Protein AF-A0A661AZH6-F1 (afdb_monomer_lite)

Secondary structure (DSSP, 8-state):
-HHHHHHHHHHHHHHHHHT------TT--TT-S--SSPPPTTS-HHHHHHHHHHHHHHHHHHTS--TTHHHHHTT-HHHHHHHHHHHHHHHHHHHHHHHHT-PPBPPP-SSEEEEETTEEEEEEEEEEETTEEEEEEEEPPPB-TT-----

pLDDT: mean 74.44, std 14.0, range [35.94, 94.56]

Structure (mmCIF, N/CA/C/O backbone):
data_AF-A0A661AZH6-F1
#
_entry.id   AF-A0A661AZH6-F1
#
loop_
_atom_site.group_PDB
_atom_site.id
_atom_site.type_symbol
_atom_site.label_atom_id
_atom_site.label_alt_id
_atom_site.label_comp_id
_atom_site.label_asym_id
_atom_site.label_entity_id
_atom_site.label_seq_id
_atom_site.pdbx_PDB_ins_code
_atom_site.Cartn_x
_atom_site.Cartn_y
_atom_site.Cartn_z
_atom_site.occupancy
_atom_site.B_iso_or_equiv
_atom_site.auth_seq_id
_atom_site.auth_comp_id
_atom_site.auth_asym_id
_atom_site.auth_atom_id
_atom_site.pdbx_PDB_model_num
ATOM 1 N N . MET A 1 1 ? -6.383 -10.257 16.718 1.00 57.94 1 MET A N 1
ATOM 2 C CA . MET A 1 1 ? -6.549 -9.413 15.509 1.00 57.94 1 MET A CA 1
ATOM 3 C C . MET A 1 1 ? -5.226 -9.019 14.853 1.00 57.94 1 MET A C 1
ATOM 5 O O . MET A 1 1 ? -5.115 -9.216 13.652 1.00 57.94 1 MET A O 1
ATOM 9 N N . ARG A 1 2 ? -4.207 -8.557 15.597 1.00 51.50 2 ARG A N 1
ATOM 10 C CA . ARG A 1 2 ? -2.888 -8.154 15.052 1.00 51.50 2 ARG A CA 1
ATOM 11 C C . ARG A 1 2 ? -2.216 -9.185 14.122 1.00 51.50 2 ARG A C 1
ATOM 13 O O . ARG A 1 2 ? -1.811 -8.839 13.019 1.00 51.50 2 ARG A O 1
ATOM 20 N N . TYR A 1 3 ? -2.187 -10.465 14.502 1.00 63.72 3 TYR A N 1
ATOM 21 C CA . TYR A 1 3 ? -1.591 -11.524 13.666 1.00 63.72 3 TYR A CA 1
ATOM 22 C C . TYR A 1 3 ? -2.365 -11.814 12.371 1.00 63.72 3 TYR A C 1
ATOM 24 O O . TYR A 1 3 ? -1.760 -12.193 11.372 1.00 63.72 3 TYR A O 1
ATOM 32 N N . SER A 1 4 ? -3.684 -11.599 12.355 1.00 70.00 4 SER A N 1
ATOM 33 C CA . SER A 1 4 ? -4.509 -11.809 11.158 1.00 70.00 4 SER A CA 1
ATOM 34 C C . SER A 1 4 ? -4.264 -10.733 10.103 1.00 70.00 4 SER A C 1
ATOM 36 O O . SER A 1 4 ? -4.240 -11.046 8.920 1.00 70.00 4 SER A O 1
ATOM 38 N N . ILE A 1 5 ? -4.022 -9.486 10.518 1.00 73.69 5 ILE A N 1
ATOM 39 C CA . ILE A 1 5 ? -3.720 -8.378 9.600 1.00 73.69 5 ILE A CA 1
ATOM 40 C C . ILE A 1 5 ? -2.334 -8.573 8.975 1.00 73.69 5 ILE A C 1
ATOM 42 O O . ILE A 1 5 ? -2.195 -8.484 7.758 1.00 73.69 5 ILE A O 1
ATOM 46 N N . ILE A 1 6 ? -1.329 -8.939 9.781 1.00 80.75 6 ILE A N 1
ATOM 47 C CA . ILE A 1 6 ? 0.026 -9.245 9.290 1.00 80.75 6 ILE A CA 1
ATOM 48 C C . ILE A 1 6 ? -0.011 -10.410 8.292 1.00 80.75 6 ILE A C 1
ATOM 50 O O . ILE A 1 6 ? 0.612 -10.340 7.236 1.00 80.75 6 ILE A O 1
ATOM 54 N N . PHE A 1 7 ? -0.790 -11.455 8.582 1.00 81.75 7 PHE A N 1
ATOM 55 C CA . PHE A 1 7 ? -0.964 -12.587 7.673 1.00 81.75 7 PHE A CA 1
ATOM 56 C C . PHE A 1 7 ? -1.627 -12.182 6.348 1.00 81.75 7 PHE A C 1
ATOM 58 O O . PHE A 1 7 ? -1.174 -12.613 5.293 1.00 81.75 7 PHE A O 1
ATOM 65 N N . ILE A 1 8 ? -2.648 -11.317 6.380 1.00 81.81 8 ILE A N 1
ATOM 66 C CA . ILE A 1 8 ? -3.312 -10.807 5.170 1.00 81.81 8 ILE A CA 1
ATOM 67 C C . ILE A 1 8 ? -2.356 -9.957 4.329 1.00 81.81 8 ILE A C 1
ATOM 69 O O . ILE A 1 8 ? -2.340 -10.117 3.115 1.00 81.81 8 ILE A O 1
ATOM 73 N N . ILE A 1 9 ? -1.533 -9.108 4.955 1.00 81.56 9 ILE A N 1
ATOM 74 C CA . ILE A 1 9 ? -0.527 -8.286 4.262 1.00 81.56 9 ILE A CA 1
ATOM 75 C C . ILE A 1 9 ? 0.547 -9.170 3.613 1.00 81.56 9 ILE A C 1
ATOM 77 O O . ILE A 1 9 ? 0.923 -8.960 2.463 1.00 81.56 9 ILE A O 1
ATOM 81 N N . ILE A 1 10 ? 1.024 -10.200 4.316 1.00 83.50 10 ILE A N 1
ATOM 82 C CA . ILE A 1 10 ? 1.995 -11.153 3.760 1.00 83.50 10 ILE A CA 1
ATOM 83 C C . ILE A 1 10 ? 1.374 -11.943 2.602 1.00 83.50 10 ILE A C 1
ATOM 85 O O . ILE A 1 10 ? 2.028 -12.151 1.578 1.00 83.50 10 ILE A O 1
ATOM 89 N N . LEU A 1 11 ? 0.109 -12.350 2.731 1.00 82.44 11 LEU A N 1
ATOM 90 C CA . LEU A 1 11 ? -0.624 -13.073 1.696 1.00 82.44 11 LEU A CA 1
ATOM 91 C C . LEU A 1 11 ? -0.850 -12.209 0.444 1.00 82.44 11 LEU A C 1
ATOM 93 O O . LEU A 1 11 ? -0.654 -12.684 -0.670 1.00 82.44 11 LEU A O 1
ATOM 97 N N . THR A 1 12 ? -1.204 -10.931 0.593 1.00 74.62 12 THR A N 1
ATOM 98 C CA . THR A 1 12 ? -1.363 -10.026 -0.556 1.00 74.62 12 THR A CA 1
ATOM 99 C C . THR A 1 12 ? -0.034 -9.707 -1.234 1.00 74.62 12 THR A C 1
ATOM 101 O O . THR A 1 12 ? 0.020 -9.699 -2.462 1.00 74.62 12 THR A O 1
ATOM 104 N N . ILE A 1 13 ? 1.054 -9.525 -0.478 1.00 77.56 13 ILE A N 1
ATOM 105 C CA . ILE A 1 13 ? 2.397 -9.325 -1.047 1.00 77.56 13 ILE A CA 1
ATOM 106 C C . ILE A 1 13 ? 2.863 -10.578 -1.800 1.00 77.56 13 ILE A C 1
ATOM 108 O O . ILE A 1 13 ? 3.360 -10.472 -2.917 1.00 77.56 13 ILE A O 1
ATOM 112 N N . THR A 1 14 ? 2.672 -11.772 -1.233 1.00 72.38 14 THR A N 1
ATOM 113 C CA . THR A 1 14 ? 3.055 -13.032 -1.898 1.00 72.38 14 THR A CA 1
ATOM 114 C C . THR A 1 14 ? 2.254 -13.282 -3.173 1.00 72.38 14 THR A C 1
ATOM 116 O O . THR A 1 14 ? 2.848 -13.676 -4.172 1.00 72.38 14 THR A O 1
ATOM 119 N N . VAL A 1 15 ? 0.952 -12.981 -3.203 1.00 70.31 15 VAL A N 1
ATOM 120 C CA . VAL A 1 15 ? 0.141 -13.062 -4.435 1.00 70.31 15 VAL A CA 1
ATOM 121 C C . VAL A 1 15 ? 0.588 -12.030 -5.479 1.00 70.31 15 VAL A C 1
ATOM 123 O O . VAL A 1 15 ? 0.681 -12.365 -6.657 1.00 70.31 15 VAL A O 1
ATOM 126 N N . ALA A 1 16 ? 0.927 -10.803 -5.071 1.00 66.19 16 ALA A N 1
ATOM 127 C CA . ALA A 1 16 ? 1.435 -9.778 -5.985 1.00 66.19 16 ALA A CA 1
ATOM 128 C C . ALA A 1 16 ? 2.811 -10.133 -6.583 1.00 66.19 16 ALA A C 1
ATOM 130 O O . ALA A 1 16 ? 3.071 -9.802 -7.737 1.00 66.19 16 ALA A O 1
ATOM 131 N N . VAL A 1 17 ? 3.669 -10.828 -5.825 1.00 64.19 17 VAL A N 1
ATOM 132 C CA . VAL A 1 17 ? 4.987 -11.308 -6.283 1.00 64.19 17 VAL A CA 1
ATOM 133 C C . VAL A 1 17 ? 4.861 -12.563 -7.156 1.00 64.19 17 VAL A C 1
ATOM 135 O O . VAL A 1 17 ? 5.550 -12.665 -8.164 1.00 64.19 17 VAL A O 1
ATOM 138 N N . LEU A 1 18 ? 3.970 -13.500 -6.815 1.00 59.72 18 LEU A N 1
ATOM 139 C CA . LEU A 1 18 ? 3.757 -14.743 -7.573 1.00 59.72 18 LEU A CA 1
ATOM 140 C C . LEU A 1 18 ? 2.949 -14.539 -8.865 1.00 59.72 18 LEU A C 1
ATOM 142 O O . LEU A 1 18 ? 3.061 -15.351 -9.774 1.00 59.72 18 LEU A O 1
ATOM 146 N N . GLY A 1 19 ? 2.161 -13.463 -8.968 1.00 54.09 19 GLY A N 1
ATOM 147 C CA . GLY A 1 19 ? 1.486 -13.057 -10.207 1.00 54.09 19 GLY A CA 1
ATOM 148 C C . GLY A 1 19 ? 2.403 -12.373 -11.229 1.00 54.09 19 GLY A C 1
ATOM 149 O O . GLY A 1 19 ? 1.946 -12.008 -12.311 1.00 54.09 19 GLY A O 1
ATOM 150 N N . GLN A 1 20 ? 3.686 -12.180 -10.901 1.00 54.97 20 GLN A N 1
ATOM 151 C CA . GLN A 1 20 ? 4.709 -11.736 -11.845 1.00 54.97 20 GLN A CA 1
ATOM 152 C C . GLN A 1 20 ? 5.174 -12.953 -12.661 1.00 54.97 20 GLN A C 1
ATOM 154 O O . GLN A 1 20 ? 6.267 -13.474 -12.441 1.00 54.97 20 GLN A O 1
ATOM 159 N N . ASP A 1 21 ? 4.362 -13.420 -13.611 1.00 46.66 21 ASP A N 1
ATOM 160 C CA . ASP A 1 21 ? 4.868 -14.278 -14.685 1.00 46.66 21 ASP A CA 1
ATOM 161 C C . ASP A 1 21 ? 5.830 -13.441 -15.545 1.00 46.66 21 ASP A C 1
ATOM 163 O O . ASP A 1 21 ? 5.477 -12.913 -16.599 1.00 46.66 21 ASP A O 1
ATOM 167 N N . ILE A 1 22 ? 7.082 -13.313 -15.099 1.00 55.62 22 ILE A N 1
ATOM 168 C CA . ILE A 1 22 ? 8.193 -12.814 -15.916 1.00 55.62 22 ILE A CA 1
ATOM 169 C C . ILE A 1 22 ? 8.619 -13.971 -16.826 1.00 55.62 22 ILE A C 1
ATOM 171 O O . ILE A 1 22 ? 9.734 -14.482 -16.773 1.00 55.62 22 ILE A O 1
ATOM 175 N N . SER A 1 23 ? 7.697 -14.416 -17.677 1.00 48.84 23 SER A N 1
ATOM 176 C CA . SER A 1 23 ? 8.007 -15.268 -18.820 1.00 48.84 23 SER A CA 1
ATOM 177 C C . SER A 1 23 ? 8.525 -14.376 -19.942 1.00 48.84 23 SER A C 1
ATOM 179 O O . SER A 1 23 ? 7.899 -14.231 -20.987 1.00 48.84 23 SER A O 1
ATOM 181 N N . VAL A 1 24 ? 9.663 -13.724 -19.705 1.00 53.84 24 VAL A N 1
ATOM 182 C CA . VAL A 1 24 ? 10.435 -13.105 -20.780 1.00 53.84 24 VAL A CA 1
ATOM 183 C C . VAL A 1 24 ? 11.383 -14.203 -21.237 1.00 53.84 24 VAL A C 1
ATOM 185 O O . VAL A 1 24 ? 12.255 -14.596 -20.459 1.00 53.84 24 VAL A O 1
ATOM 188 N N . PRO A 1 25 ? 11.202 -14.777 -22.433 1.00 48.12 25 PRO A N 1
ATOM 189 C CA . PRO A 1 25 ? 12.109 -15.790 -22.942 1.00 48.12 25 PRO A CA 1
ATOM 190 C C . PRO A 1 25 ? 13.487 -15.146 -23.148 1.00 48.12 25 PRO A C 1
ATOM 192 O O . PRO A 1 25 ? 13.779 -14.527 -24.170 1.00 48.12 25 PRO A O 1
ATOM 195 N N . LEU A 1 26 ? 14.322 -15.267 -22.117 1.00 48.62 26 LEU A N 1
ATOM 196 C CA . LEU A 1 26 ? 15.664 -14.716 -21.991 1.00 48.62 26 LEU A CA 1
ATOM 197 C C . LEU A 1 26 ? 16.633 -15.538 -22.858 1.00 48.62 26 LEU A C 1
ATOM 199 O O . LEU A 1 26 ? 17.500 -16.241 -22.351 1.00 48.62 26 LEU A O 1
ATOM 203 N N . GLY A 1 27 ? 16.421 -15.553 -24.173 1.00 48.19 27 GLY A N 1
ATOM 204 C CA . GLY A 1 27 ? 17.234 -16.378 -25.073 1.00 48.19 27 GLY A CA 1
ATOM 205 C C . GLY A 1 27 ? 16.642 -16.697 -26.440 1.00 48.19 27 GLY A C 1
ATOM 206 O O . GLY A 1 27 ? 17.170 -17.569 -27.122 1.00 48.19 27 GLY A O 1
ATOM 207 N N . GLY A 1 28 ? 15.565 -16.030 -26.853 1.00 49.16 28 GLY A N 1
ATOM 208 C CA . GLY A 1 28 ? 15.083 -16.098 -28.226 1.00 49.16 28 GLY A CA 1
ATOM 209 C C . GLY A 1 28 ? 15.324 -14.766 -28.905 1.00 49.16 28 GLY A C 1
ATOM 210 O O . GLY A 1 28 ? 14.886 -13.725 -28.424 1.00 49.16 28 GLY A O 1
ATOM 211 N N . ASP A 1 29 ? 16.024 -14.788 -30.023 1.00 55.16 29 ASP A N 1
ATOM 212 C CA . ASP A 1 29 ? 16.187 -13.635 -30.889 1.00 55.16 29 ASP A CA 1
ATOM 213 C C . ASP A 1 29 ? 14.875 -13.405 -31.665 1.00 55.16 29 ASP A C 1
ATOM 215 O O . ASP A 1 29 ? 14.803 -13.585 -32.876 1.00 55.16 29 ASP A O 1
ATOM 219 N N . TYR A 1 30 ? 13.793 -13.069 -30.946 1.00 48.72 30 TYR A N 1
ATOM 220 C CA . TYR A 1 30 ? 12.438 -12.878 -31.494 1.00 48.72 30 TYR A CA 1
ATOM 221 C C . TYR A 1 30 ? 12.356 -11.726 -32.510 1.00 48.72 30 TYR A C 1
ATOM 223 O O . TYR A 1 30 ? 11.298 -11.475 -33.079 1.00 48.72 30 TYR A O 1
ATOM 231 N N . LEU A 1 31 ? 13.467 -11.017 -32.737 1.00 51.31 31 LEU A N 1
ATOM 232 C CA . LEU A 1 31 ? 13.598 -9.920 -33.688 1.00 51.31 31 LEU A CA 1
ATOM 233 C C . LEU A 1 31 ? 14.757 -10.120 -34.694 1.00 51.31 31 LEU A C 1
ATOM 235 O O . LEU A 1 31 ? 15.035 -9.200 -35.462 1.00 51.31 31 LEU A O 1
ATOM 239 N N . ASN A 1 32 ? 15.393 -11.304 -34.751 1.00 50.59 32 ASN A N 1
ATOM 240 C CA . ASN A 1 32 ? 16.286 -11.697 -35.866 1.00 50.59 32 ASN A CA 1
ATOM 241 C C . ASN A 1 32 ? 15.545 -12.330 -37.038 1.00 50.59 32 ASN A C 1
ATOM 243 O O . ASN A 1 32 ? 16.164 -12.724 -38.030 1.00 50.59 32 ASN A O 1
ATOM 247 N N . GLU A 1 33 ? 14.234 -12.510 -36.923 1.00 53.66 33 GLU A N 1
ATOM 248 C CA . GLU A 1 33 ? 13.458 -12.997 -38.046 1.00 53.66 33 GLU A CA 1
ATOM 249 C C . GLU A 1 33 ? 13.513 -11.940 -39.153 1.00 53.66 33 GLU A C 1
ATOM 251 O O . GLU A 1 33 ? 13.297 -10.749 -38.914 1.00 53.66 33 GLU A O 1
ATOM 256 N N . ALA A 1 34 ? 13.908 -12.382 -40.350 1.00 55.00 34 ALA A N 1
ATOM 257 C CA . ALA A 1 34 ? 14.157 -11.541 -41.513 1.00 55.00 34 ALA A CA 1
ATOM 258 C C . ALA A 1 34 ? 13.095 -10.430 -41.655 1.00 55.00 34 ALA A C 1
ATOM 260 O O . ALA A 1 34 ? 11.906 -10.700 -41.472 1.00 55.00 34 ALA A O 1
ATOM 261 N N . PRO A 1 35 ? 13.489 -9.188 -41.993 1.00 53.28 35 PRO A N 1
ATOM 262 C CA . PRO A 1 35 ? 12.591 -8.046 -41.913 1.00 53.28 35 PRO A CA 1
ATOM 263 C C . PRO A 1 35 ? 11.354 -8.254 -42.796 1.00 53.28 35 PRO A C 1
ATOM 265 O O . PRO A 1 35 ? 11.431 -8.214 -44.022 1.00 53.28 35 PRO A O 1
ATOM 268 N N . PHE A 1 36 ? 10.189 -8.431 -42.165 1.00 47.28 36 PHE A N 1
ATOM 269 C CA . PHE A 1 36 ? 8.889 -8.483 -42.846 1.00 47.28 36 PHE A CA 1
ATOM 270 C C . PHE A 1 36 ? 8.498 -7.131 -43.475 1.00 47.28 36 PHE A C 1
ATOM 272 O O . PHE A 1 36 ? 7.528 -7.057 -44.230 1.00 47.28 36 PHE A O 1
ATOM 279 N N . HIS A 1 37 ? 9.229 -6.051 -43.176 1.00 57.84 37 HIS A N 1
ATOM 280 C CA . HIS A 1 37 ? 9.036 -4.718 -43.742 1.00 57.84 37 HIS A CA 1
ATOM 281 C C . HIS A 1 37 ? 10.294 -4.232 -44.461 1.00 57.84 37 HIS A C 1
ATOM 283 O O . HIS A 1 37 ? 11.414 -4.399 -43.985 1.00 57.84 37 HIS A O 1
ATOM 289 N N . LYS A 1 38 ? 10.101 -3.604 -45.626 1.00 63.38 38 LYS A N 1
ATOM 290 C CA . LYS A 1 38 ? 11.192 -2.989 -46.390 1.00 63.38 38 LYS A CA 1
ATOM 291 C C . LYS A 1 38 ? 11.852 -1.900 -45.545 1.00 63.38 38 LYS A C 1
ATOM 293 O O . LYS A 1 38 ? 11.149 -1.111 -44.914 1.00 63.38 38 LYS A O 1
ATOM 298 N N . VAL A 1 39 ? 13.184 -1.842 -45.587 1.00 68.81 39 VAL A N 1
ATOM 299 C CA . VAL A 1 39 ? 13.958 -0.751 -44.982 1.00 68.81 39 VAL A CA 1
ATOM 300 C C . VAL A 1 39 ? 13.385 0.587 -45.482 1.00 68.81 39 VAL A C 1
ATOM 302 O O . VAL A 1 39 ? 13.192 0.731 -46.696 1.00 68.81 39 VAL A O 1
ATOM 305 N N . PRO A 1 40 ? 13.064 1.540 -44.588 1.00 74.94 40 PRO A N 1
ATOM 306 C CA . PRO A 1 40 ? 12.542 2.845 -44.978 1.00 74.94 40 PRO A CA 1
ATOM 307 C C . PRO A 1 40 ? 13.447 3.540 -46.003 1.00 74.94 40 PRO A C 1
ATOM 309 O O . PRO A 1 40 ? 14.675 3.461 -45.921 1.00 74.94 40 PRO A O 1
ATOM 312 N N . GLN A 1 41 ? 12.850 4.243 -46.972 1.00 68.50 41 GLN A N 1
ATOM 313 C CA . GLN A 1 41 ? 13.623 5.023 -47.940 1.00 68.50 41 GLN A CA 1
ATOM 314 C C . GLN A 1 41 ? 14.363 6.148 -47.202 1.00 68.50 41 GLN A C 1
ATOM 316 O O . GLN A 1 41 ? 13.728 7.036 -46.643 1.00 68.50 41 GLN A O 1
ATOM 321 N N . GLY A 1 42 ? 15.696 6.085 -47.188 1.00 74.25 42 GLY A N 1
ATOM 322 C CA . GLY A 1 42 ? 16.559 7.069 -46.523 1.00 74.25 42 GLY A CA 1
ATOM 323 C C . GLY A 1 42 ? 17.378 6.540 -45.340 1.00 74.25 42 GLY A C 1
ATOM 324 O O . GLY A 1 42 ? 18.190 7.294 -44.821 1.00 74.25 42 GLY A O 1
ATOM 325 N N . MET A 1 43 ? 17.216 5.273 -44.941 1.00 76.75 43 MET A N 1
ATOM 326 C CA . MET A 1 43 ? 17.996 4.642 -43.865 1.00 76.75 43 MET A CA 1
ATOM 327 C C . MET A 1 43 ? 18.817 3.463 -44.405 1.00 76.75 43 MET A C 1
ATOM 329 O O . MET A 1 43 ? 18.353 2.724 -45.277 1.00 76.75 43 MET A O 1
ATOM 333 N N . SER A 1 44 ? 20.041 3.271 -43.903 1.00 81.00 44 SER A N 1
ATOM 334 C CA . SER A 1 44 ? 20.847 2.098 -44.271 1.00 81.00 44 SER A CA 1
ATOM 335 C C . SER A 1 44 ? 20.355 0.831 -43.554 1.00 81.00 44 SER A C 1
ATOM 337 O O . SER A 1 44 ? 19.772 0.899 -42.473 1.00 81.00 44 SER A O 1
ATOM 339 N N . PHE A 1 45 ? 20.599 -0.350 -44.131 1.00 79.25 45 PHE A N 1
ATOM 340 C CA . PHE A 1 45 ? 20.205 -1.625 -43.509 1.00 79.25 45 PHE A CA 1
ATOM 341 C C . PHE A 1 45 ? 20.828 -1.820 -42.116 1.00 79.25 45 PHE A C 1
ATOM 343 O O . PHE A 1 45 ? 20.173 -2.313 -41.199 1.00 79.25 45 PHE A O 1
ATOM 350 N N . GLU A 1 46 ? 22.078 -1.391 -41.946 1.00 75.06 46 GLU A N 1
ATOM 351 C CA . GLU A 1 46 ? 22.796 -1.487 -40.674 1.00 75.06 46 GLU A CA 1
ATOM 352 C C . GLU A 1 46 ? 22.214 -0.571 -39.599 1.00 75.06 46 GLU A C 1
ATOM 354 O O . GLU A 1 46 ? 22.053 -0.978 -38.451 1.00 75.06 46 GLU A O 1
ATOM 359 N N . GLU A 1 47 ? 21.837 0.643 -39.986 1.00 75.56 47 GLU A N 1
ATOM 360 C CA . GLU A 1 47 ? 21.194 1.614 -39.103 1.00 75.56 47 GLU A CA 1
ATOM 361 C C . GLU A 1 47 ? 19.804 1.141 -38.658 1.00 75.56 47 GLU A C 1
ATOM 363 O O . GLU A 1 47 ? 19.467 1.214 -37.477 1.00 75.56 47 GLU A O 1
ATOM 368 N N . TYR A 1 48 ? 19.037 0.545 -39.574 1.00 72.44 48 TYR A N 1
ATOM 369 C CA . TYR A 1 48 ? 17.754 -0.083 -39.259 1.00 72.44 48 TYR A CA 1
ATOM 370 C C . TYR A 1 48 ? 17.906 -1.260 -38.278 1.00 72.44 48 TYR A C 1
ATOM 372 O O . TYR A 1 48 ? 17.146 -1.389 -37.315 1.00 72.44 48 TYR A O 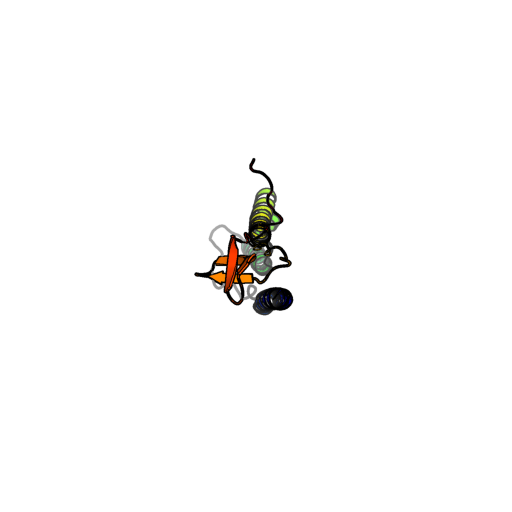1
ATOM 380 N N . ARG A 1 49 ? 18.922 -2.107 -38.482 1.00 72.12 49 ARG A N 1
ATOM 381 C CA . ARG A 1 49 ? 19.223 -3.240 -37.597 1.00 72.12 49 ARG A CA 1
ATOM 382 C C . ARG A 1 49 ? 19.658 -2.786 -36.201 1.00 72.12 49 ARG A C 1
ATOM 384 O O . ARG A 1 49 ? 19.245 -3.394 -35.213 1.00 72.12 49 ARG A O 1
ATOM 391 N N . ASP A 1 50 ? 20.457 -1.722 -36.102 1.00 75.31 50 ASP A N 1
ATOM 392 C CA . ASP A 1 50 ? 20.850 -1.155 -34.807 1.00 75.31 50 ASP A CA 1
ATOM 393 C C . ASP A 1 50 ? 19.653 -0.567 -34.050 1.00 75.31 50 ASP A C 1
ATOM 395 O O . ASP A 1 50 ? 19.506 -0.806 -32.850 1.00 75.31 50 ASP A O 1
ATOM 399 N N . ALA A 1 51 ? 18.758 0.132 -34.754 1.00 73.75 51 ALA A N 1
ATOM 400 C CA . ALA A 1 51 ? 17.544 0.695 -34.171 1.00 73.75 51 ALA A CA 1
ATOM 401 C C . ALA A 1 51 ? 16.614 -0.391 -33.603 1.00 73.75 51 ALA A C 1
ATOM 403 O O . ALA A 1 51 ? 16.188 -0.296 -32.450 1.00 73.75 51 ALA A O 1
ATOM 404 N N . ASN A 1 52 ? 16.363 -1.464 -34.362 1.00 69.81 52 ASN A N 1
ATOM 405 C CA . ASN A 1 52 ? 15.545 -2.584 -33.891 1.00 69.81 52 ASN A CA 1
ATOM 406 C C . ASN A 1 52 ? 16.154 -3.255 -32.654 1.00 69.81 52 ASN A C 1
ATOM 408 O O . ASN A 1 52 ? 15.441 -3.504 -31.686 1.00 69.81 52 ASN A O 1
ATOM 412 N N . ARG A 1 53 ? 17.477 -3.469 -32.636 1.00 70.38 53 ARG A N 1
ATOM 413 C CA . ARG A 1 53 ? 18.189 -4.038 -31.481 1.00 70.38 53 ARG A CA 1
ATOM 414 C C . ARG A 1 53 ? 18.030 -3.191 -30.212 1.00 70.38 53 ARG A C 1
ATOM 416 O O . ARG A 1 53 ? 17.863 -3.751 -29.132 1.00 70.38 53 ARG A O 1
ATOM 423 N N . ARG A 1 54 ? 18.057 -1.858 -30.321 1.00 72.31 54 ARG A N 1
ATOM 424 C CA . ARG A 1 54 ? 17.845 -0.950 -29.175 1.00 72.31 54 ARG A CA 1
ATOM 425 C C . ARG A 1 54 ? 16.408 -0.983 -28.661 1.00 72.31 54 ARG A C 1
ATOM 427 O O . ARG A 1 54 ? 16.203 -0.952 -27.451 1.00 72.31 54 ARG A O 1
ATOM 434 N N . ILE A 1 55 ? 15.422 -1.101 -29.551 1.00 73.12 55 ILE A N 1
ATOM 435 C CA . ILE A 1 55 ? 14.010 -1.255 -29.167 1.00 73.12 55 ILE A CA 1
ATOM 436 C C . ILE A 1 55 ? 13.800 -2.567 -28.403 1.00 73.12 55 ILE A C 1
ATOM 438 O O . ILE A 1 55 ? 13.130 -2.555 -27.373 1.00 73.12 55 ILE A O 1
ATOM 442 N N . SER A 1 56 ? 14.419 -3.671 -28.841 1.00 71.69 56 SER A N 1
ATOM 443 C CA . SER A 1 56 ? 14.371 -4.956 -28.126 1.00 71.69 56 SER A CA 1
ATOM 444 C C . SER A 1 56 ? 14.875 -4.828 -26.690 1.00 71.69 56 SER A C 1
ATOM 446 O O . SER A 1 56 ? 14.241 -5.319 -25.760 1.00 71.69 56 SER A O 1
ATOM 448 N N . VAL A 1 57 ? 16.006 -4.139 -26.507 1.00 71.44 57 VAL A N 1
ATOM 449 C CA . VAL A 1 57 ? 16.597 -3.898 -25.184 1.00 71.44 57 VAL A CA 1
ATOM 450 C C . VAL A 1 57 ? 15.705 -2.983 -24.347 1.00 71.44 57 VAL A C 1
ATOM 452 O O . VAL A 1 57 ? 15.481 -3.275 -23.178 1.00 71.44 57 VAL A O 1
ATOM 455 N N . GLY A 1 58 ? 15.141 -1.922 -24.930 1.00 71.38 58 GLY A N 1
ATOM 456 C CA . GLY A 1 58 ? 14.187 -1.050 -24.243 1.00 71.38 58 GLY A CA 1
ATOM 457 C C . GLY A 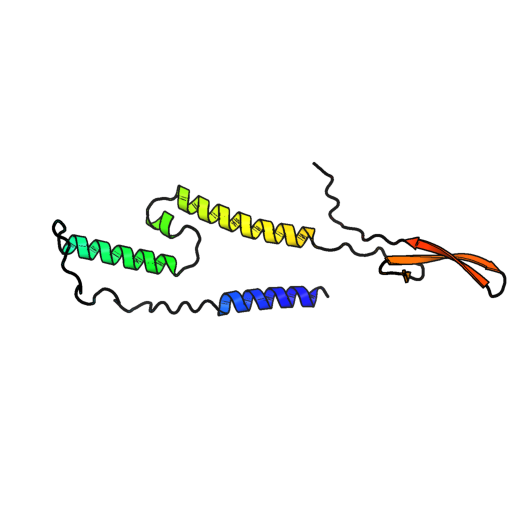1 58 ? 12.938 -1.802 -23.772 1.00 71.38 58 GLY A C 1
ATOM 458 O O . GLY A 1 58 ? 12.539 -1.670 -22.619 1.00 71.38 58 GLY A O 1
ATOM 459 N N . LEU A 1 59 ? 12.364 -2.656 -24.623 1.00 72.19 59 LEU A N 1
ATOM 460 C CA . LEU A 1 59 ? 11.207 -3.484 -24.277 1.00 72.19 59 LEU A CA 1
ATOM 461 C C . LEU A 1 59 ? 11.546 -4.526 -23.200 1.00 72.19 59 LEU A C 1
ATOM 463 O O . LEU A 1 59 ? 10.754 -4.757 -22.291 1.00 72.19 59 LEU A O 1
ATOM 467 N N . MET A 1 60 ? 12.743 -5.111 -23.260 1.00 72.81 60 MET A N 1
ATOM 468 C CA . MET A 1 60 ? 13.259 -5.980 -22.202 1.00 72.81 60 MET A CA 1
ATOM 469 C C . MET A 1 60 ? 13.455 -5.214 -20.884 1.00 72.81 60 MET A C 1
ATOM 471 O O . MET A 1 60 ? 13.149 -5.732 -19.819 1.00 72.81 60 MET A O 1
ATOM 475 N N . MET A 1 61 ? 13.909 -3.963 -20.916 1.00 69.75 61 MET A N 1
ATOM 476 C CA . MET A 1 61 ? 14.003 -3.140 -19.704 1.00 69.75 61 MET A CA 1
ATOM 477 C C . MET A 1 61 ? 12.615 -2.796 -19.140 1.00 69.75 61 MET A C 1
ATOM 479 O O . MET A 1 61 ? 12.446 -2.759 -17.926 1.00 69.75 61 MET A O 1
ATOM 483 N N . MET A 1 62 ? 11.590 -2.629 -19.988 1.00 67.94 62 MET A N 1
ATOM 484 C CA . MET A 1 62 ? 10.198 -2.457 -19.536 1.00 67.94 62 MET A CA 1
ATOM 485 C C . MET A 1 62 ? 9.632 -3.691 -18.825 1.00 67.94 62 MET A C 1
ATOM 487 O O . MET A 1 62 ? 8.694 -3.546 -18.043 1.00 67.94 62 MET A O 1
ATOM 491 N N . SER A 1 63 ? 10.166 -4.894 -19.070 1.00 70.19 63 SER A N 1
ATOM 492 C CA . SER A 1 63 ? 9.686 -6.098 -18.382 1.00 70.19 63 SER A CA 1
ATOM 493 C C . SER A 1 63 ? 10.117 -6.159 -16.918 1.00 70.19 63 SER A C 1
ATOM 495 O O . SER A 1 63 ? 9.555 -6.935 -16.150 1.00 70.19 63 SER A O 1
ATOM 497 N N . VAL A 1 64 ? 11.119 -5.370 -16.523 1.00 70.06 64 VAL A N 1
ATOM 498 C CA . VAL A 1 64 ? 11.513 -5.227 -15.124 1.00 70.06 64 VAL A CA 1
ATOM 499 C C . VAL A 1 64 ? 10.781 -4.005 -14.557 1.00 70.06 64 VAL A C 1
ATOM 501 O O . VAL A 1 64 ? 10.986 -2.896 -15.051 1.00 70.06 64 VAL A O 1
ATOM 504 N N . PRO A 1 65 ? 9.939 -4.153 -13.518 1.00 69.81 65 PRO A N 1
ATOM 505 C CA . PRO A 1 65 ? 9.070 -3.082 -13.031 1.00 69.81 65 PRO A CA 1
ATOM 506 C C . PRO A 1 65 ? 9.829 -2.055 -12.168 1.00 69.81 65 PRO A C 1
ATOM 508 O O . PRO A 1 65 ? 9.447 -1.786 -11.031 1.00 69.81 65 PRO A O 1
ATOM 511 N N . VAL A 1 66 ? 10.916 -1.469 -12.682 1.00 81.62 66 VAL A N 1
ATOM 512 C CA . VAL A 1 66 ? 11.581 -0.326 -12.039 1.00 81.62 66 VAL A CA 1
ATOM 513 C C . VAL A 1 66 ? 11.048 0.966 -12.657 1.00 81.62 66 VAL A C 1
ATOM 515 O O . VAL A 1 66 ? 11.207 1.192 -13.862 1.00 81.62 66 VAL A O 1
ATOM 518 N N . PRO A 1 67 ? 10.440 1.849 -11.850 1.00 82.00 67 PRO A N 1
ATOM 519 C CA . PRO A 1 67 ? 9.978 3.147 -12.317 1.00 82.00 67 PRO A CA 1
ATOM 520 C C . PRO A 1 67 ? 11.118 3.933 -12.973 1.00 82.00 67 PRO A C 1
ATOM 522 O O . PRO A 1 67 ? 12.206 4.044 -12.416 1.00 82.00 67 PRO A O 1
ATOM 525 N N . GLY A 1 68 ? 10.872 4.491 -14.159 1.00 82.31 68 GLY A N 1
ATOM 526 C CA . GLY A 1 68 ? 11.840 5.354 -14.840 1.00 82.31 68 GLY A CA 1
ATOM 527 C C . GLY A 1 68 ? 12.987 4.640 -15.566 1.00 82.31 68 GLY A C 1
ATOM 528 O O . GLY A 1 68 ? 13.816 5.328 -16.152 1.00 82.31 68 GLY A O 1
ATOM 529 N N . MET A 1 69 ? 13.032 3.299 -15.603 1.00 82.38 69 MET A N 1
ATOM 530 C CA . MET A 1 69 ? 14.139 2.546 -16.225 1.00 82.38 69 MET A CA 1
ATOM 531 C C . MET A 1 69 ? 14.390 2.921 -17.695 1.00 82.38 69 MET A C 1
ATOM 533 O O . MET A 1 69 ? 15.535 3.067 -18.115 1.00 82.38 69 MET A O 1
ATOM 537 N N . LEU A 1 70 ? 13.324 3.151 -18.467 1.00 82.56 70 LEU A N 1
ATOM 538 C CA . LEU A 1 70 ? 13.439 3.615 -19.851 1.00 82.56 70 LEU A CA 1
ATOM 539 C C . LEU A 1 70 ? 14.059 5.006 -19.982 1.00 82.56 70 LEU A C 1
ATOM 541 O O . LEU A 1 70 ? 14.798 5.250 -20.930 1.00 82.56 70 LEU A O 1
ATOM 545 N N . HIS A 1 71 ? 13.758 5.912 -19.051 1.00 84.88 71 HIS A N 1
ATOM 546 C CA . HIS A 1 71 ? 14.334 7.251 -19.064 1.00 84.88 71 HIS A CA 1
ATOM 547 C C . HIS A 1 71 ? 15.835 7.189 -18.770 1.00 84.88 71 HIS A C 1
ATOM 549 O O . HIS A 1 71 ? 16.599 7.828 -19.477 1.00 84.88 71 HIS A O 1
ATOM 555 N N . PHE A 1 72 ? 16.274 6.346 -17.829 1.00 82.25 72 PHE A N 1
ATOM 556 C CA . PHE A 1 72 ? 17.704 6.109 -17.593 1.00 82.25 72 PHE A CA 1
ATOM 557 C C . PHE A 1 72 ? 18.401 5.476 -18.807 1.00 82.25 72 PHE A C 1
ATOM 559 O O . PHE A 1 72 ? 19.507 5.866 -19.165 1.00 82.25 72 PHE A O 1
ATOM 566 N N . TYR A 1 73 ? 17.746 4.532 -19.492 1.00 80.38 73 TYR A N 1
ATOM 567 C CA . TYR A 1 73 ? 18.288 3.959 -20.730 1.00 80.38 73 TYR A CA 1
ATOM 568 C C . TYR A 1 73 ? 18.407 4.995 -21.860 1.00 80.38 73 TYR A C 1
ATOM 570 O O . TYR A 1 73 ? 19.333 4.936 -22.666 1.00 80.38 73 TYR A O 1
ATOM 578 N N . GLY A 1 74 ? 17.471 5.943 -21.916 1.00 82.12 74 GLY A N 1
ATOM 579 C CA . GLY A 1 74 ? 17.459 7.046 -22.872 1.00 82.12 74 GLY A CA 1
ATOM 580 C C . GLY A 1 74 ? 18.335 8.245 -22.495 1.00 82.12 74 GLY A C 1
ATOM 581 O O . GLY A 1 74 ? 18.202 9.269 -23.157 1.00 82.12 74 GLY A O 1
ATOM 582 N N . ASP A 1 75 ? 19.182 8.142 -21.462 1.00 79.56 75 ASP A N 1
ATOM 583 C CA . ASP A 1 75 ? 20.013 9.246 -20.938 1.00 79.56 75 ASP A CA 1
ATOM 584 C C . ASP A 1 75 ? 19.181 10.458 -20.443 1.00 79.56 75 ASP A C 1
ATOM 586 O O . ASP A 1 75 ? 19.619 11.606 -20.420 1.00 79.56 75 ASP A O 1
ATOM 590 N N . GLU A 1 76 ? 17.930 10.207 -20.037 1.00 84.44 76 GLU A N 1
ATOM 591 C CA . GLU A 1 76 ? 16.980 11.179 -19.485 1.00 84.44 76 GLU A CA 1
ATOM 592 C C . GLU A 1 76 ? 16.872 11.057 -17.951 1.00 84.44 76 GLU A C 1
ATOM 594 O O . GLU A 1 76 ? 15.775 10.975 -17.383 1.00 84.44 76 GLU A O 1
ATOM 599 N N . ASP A 1 77 ? 18.010 11.063 -17.255 1.00 86.94 77 ASP A N 1
ATOM 600 C CA . ASP A 1 77 ? 18.115 10.790 -15.813 1.00 86.94 77 ASP A CA 1
ATOM 601 C C . ASP A 1 77 ? 17.147 11.604 -14.947 1.00 86.94 77 ASP A C 1
ATOM 603 O O . ASP A 1 77 ? 16.555 11.083 -14.002 1.00 86.94 77 ASP A O 1
ATOM 607 N N . THR A 1 78 ? 16.934 12.883 -15.272 1.00 92.69 78 THR A N 1
ATOM 608 C CA . THR A 1 78 ? 16.010 13.750 -14.524 1.00 92.69 78 THR A CA 1
ATOM 609 C C . THR A 1 78 ? 14.580 13.205 -14.530 1.00 92.69 78 THR A C 1
ATOM 611 O O . THR A 1 78 ? 13.911 13.213 -13.496 1.00 92.69 78 THR A O 1
ATOM 614 N N . LYS A 1 79 ? 14.104 12.700 -15.675 1.00 90.62 79 LYS A N 1
ATOM 615 C CA . LYS A 1 79 ? 12.765 12.101 -15.785 1.00 90.62 79 LYS A CA 1
ATOM 616 C C . LYS A 1 79 ? 12.723 10.727 -15.122 1.00 90.62 79 LYS A C 1
ATOM 618 O O . LYS A 1 79 ? 11.731 10.404 -14.473 1.00 90.62 79 LYS A O 1
ATOM 623 N N . GLY A 1 80 ? 13.807 9.955 -15.224 1.00 88.88 80 GLY A N 1
ATOM 624 C CA . GLY A 1 80 ? 13.949 8.678 -14.523 1.00 88.88 80 GLY A CA 1
ATOM 625 C C . GLY A 1 80 ? 13.786 8.843 -13.012 1.00 88.88 80 GLY A C 1
ATOM 626 O O . GLY A 1 80 ? 12.931 8.200 -12.400 1.00 88.88 80 GLY A O 1
ATOM 627 N N . TRP A 1 81 ? 14.517 9.790 -12.423 1.00 91.94 81 TRP A N 1
ATOM 628 C CA . TRP A 1 81 ? 14.414 10.120 -11.001 1.00 91.94 81 TRP A CA 1
ATOM 629 C C . TRP A 1 81 ? 13.046 10.670 -10.603 1.00 91.94 81 TRP A C 1
ATOM 631 O O . TRP A 1 81 ? 12.562 10.347 -9.519 1.00 91.94 81 TRP A O 1
ATOM 641 N N . LEU A 1 82 ? 12.387 11.446 -11.468 1.00 94.56 82 LEU A N 1
ATOM 642 C CA . LEU A 1 82 ? 11.017 11.902 -11.225 1.00 94.56 82 LEU A CA 1
ATOM 643 C C . LEU A 1 82 ? 10.042 10.721 -11.097 1.00 94.56 82 LEU A C 1
ATOM 645 O O . LEU A 1 82 ? 9.225 10.703 -10.177 1.00 94.56 82 LEU A O 1
ATOM 649 N N . CYS A 1 83 ? 10.144 9.717 -11.973 1.00 89.62 83 CYS A N 1
ATOM 650 C CA . CYS A 1 83 ? 9.325 8.506 -11.894 1.00 89.62 83 CYS A CA 1
ATOM 651 C C . CYS A 1 83 ? 9.584 7.712 -10.605 1.00 89.62 83 CYS A C 1
ATOM 653 O O . CYS A 1 83 ? 8.633 7.268 -9.961 1.00 89.62 83 CYS A O 1
ATOM 655 N N . VAL A 1 84 ? 10.852 7.561 -10.206 1.00 92.00 84 VAL A N 1
ATOM 656 C CA . VAL A 1 84 ? 11.227 6.911 -8.937 1.00 92.00 84 VAL A CA 1
ATOM 657 C C . VAL A 1 84 ? 10.657 7.680 -7.745 1.00 92.00 84 VAL A C 1
ATOM 659 O O . VAL A 1 84 ? 10.050 7.079 -6.859 1.00 92.00 84 VAL A O 1
ATOM 662 N N . GLY A 1 85 ? 10.789 9.008 -7.744 1.00 92.56 85 GLY A N 1
ATOM 663 C CA . GLY A 1 85 ? 10.237 9.874 -6.705 1.00 92.56 85 GLY A CA 1
ATOM 664 C C . GLY A 1 85 ? 8.718 9.751 -6.595 1.00 92.56 85 GLY A C 1
ATOM 665 O O . GLY A 1 85 ? 8.198 9.551 -5.501 1.00 92.56 85 GLY A O 1
ATOM 666 N N . ALA A 1 86 ? 8.000 9.791 -7.721 1.00 92.81 86 ALA A N 1
ATOM 667 C CA . ALA A 1 86 ? 6.546 9.641 -7.748 1.00 92.81 86 ALA A CA 1
ATOM 668 C C . ALA A 1 86 ? 6.087 8.278 -7.198 1.00 92.81 86 ALA A C 1
ATOM 670 O O . ALA A 1 86 ? 5.159 8.219 -6.389 1.00 92.81 86 ALA A O 1
ATOM 671 N N . ALA A 1 87 ? 6.765 7.191 -7.580 1.00 87.94 87 ALA A N 1
ATOM 672 C CA . ALA A 1 87 ? 6.484 5.860 -7.048 1.00 87.94 87 ALA A CA 1
ATOM 673 C C . ALA A 1 87 ? 6.757 5.775 -5.534 1.00 87.94 87 ALA A C 1
ATOM 675 O O . ALA A 1 87 ? 5.930 5.256 -4.783 1.00 87.94 87 ALA A O 1
ATOM 676 N N . GLY A 1 88 ? 7.879 6.339 -5.073 1.00 91.88 88 GLY A N 1
ATOM 677 C CA . GLY A 1 88 ? 8.228 6.399 -3.653 1.00 91.88 88 GLY A CA 1
ATOM 678 C C . GLY A 1 88 ? 7.209 7.182 -2.820 1.00 91.88 88 GLY A C 1
ATOM 679 O O . GLY A 1 88 ? 6.824 6.733 -1.739 1.00 91.88 88 GLY A O 1
ATOM 680 N N . LEU A 1 89 ? 6.709 8.310 -3.336 1.00 92.69 89 LEU A N 1
ATOM 681 C CA . LEU A 1 89 ? 5.657 9.090 -2.676 1.00 92.69 89 LEU A CA 1
ATOM 682 C C . LEU A 1 89 ? 4.346 8.309 -2.561 1.00 92.69 89 LEU A C 1
ATOM 684 O O . LEU A 1 89 ? 3.713 8.349 -1.508 1.00 92.69 89 LEU A O 1
ATOM 688 N N . GLY A 1 90 ? 3.960 7.573 -3.606 1.00 89.81 90 GLY A N 1
ATOM 689 C CA . GLY A 1 90 ? 2.768 6.723 -3.581 1.00 89.81 90 GLY A CA 1
ATOM 690 C C . GLY A 1 90 ? 2.856 5.611 -2.532 1.00 89.81 90 GLY A C 1
ATOM 691 O O . GLY A 1 90 ? 1.912 5.392 -1.782 1.00 89.81 90 GLY A O 1
ATOM 692 N N . LEU A 1 91 ? 4.003 4.938 -2.420 1.00 86.88 91 LEU A N 1
ATOM 693 C CA . LEU A 1 91 ? 4.210 3.929 -1.374 1.00 86.88 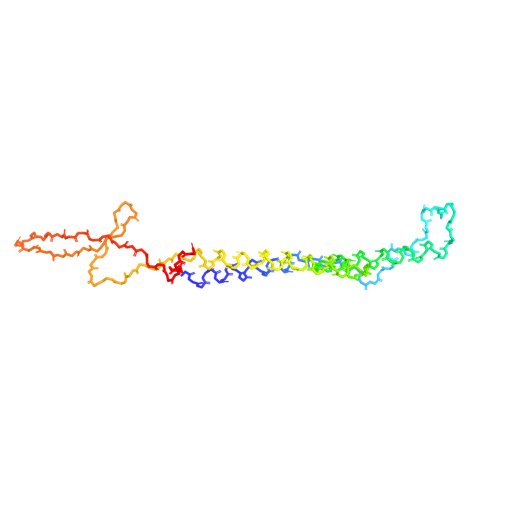91 LEU A CA 1
ATOM 694 C C . LEU A 1 91 ? 4.188 4.552 0.027 1.00 86.88 91 LEU A C 1
ATOM 696 O O . LEU A 1 91 ? 3.553 4.025 0.939 1.00 86.88 91 LEU A O 1
ATOM 700 N N . THR A 1 92 ? 4.848 5.698 0.188 1.00 88.69 92 THR A N 1
ATOM 701 C CA . THR A 1 92 ? 4.918 6.399 1.475 1.00 88.69 92 THR A CA 1
ATOM 702 C C . THR A 1 92 ? 3.537 6.881 1.927 1.00 88.69 92 THR A C 1
ATOM 704 O O . THR A 1 92 ? 3.216 6.757 3.106 1.00 88.69 92 THR A O 1
ATOM 707 N N . SER A 1 93 ? 2.684 7.368 1.019 1.00 87.12 93 SER A N 1
ATOM 708 C CA . SER A 1 93 ? 1.327 7.812 1.368 1.00 87.12 93 SER A CA 1
ATOM 709 C C . SER A 1 93 ? 0.441 6.666 1.855 1.00 87.12 93 SER A C 1
ATOM 711 O O . SER A 1 93 ? -0.324 6.858 2.796 1.00 87.12 93 SER A O 1
ATOM 713 N N . VAL A 1 94 ? 0.584 5.465 1.283 1.00 85.44 94 VAL A N 1
ATOM 714 C CA . VAL A 1 94 ? -0.118 4.260 1.752 1.00 85.44 94 VAL A CA 1
ATOM 715 C C . VAL A 1 94 ? 0.331 3.884 3.162 1.00 85.44 94 VAL A C 1
ATOM 717 O O . VAL A 1 94 ? -0.512 3.619 4.014 1.00 85.44 94 VAL A O 1
ATOM 720 N N . ILE A 1 95 ? 1.640 3.898 3.430 1.00 83.81 95 ILE A N 1
ATOM 721 C CA . ILE A 1 95 ? 2.184 3.589 4.762 1.00 83.81 95 ILE A CA 1
ATOM 722 C C . ILE A 1 95 ? 1.681 4.604 5.792 1.00 83.81 95 ILE A C 1
ATOM 724 O O . ILE A 1 95 ? 1.169 4.213 6.836 1.00 83.81 95 ILE A O 1
ATOM 728 N N . ILE A 1 96 ? 1.776 5.900 5.486 1.00 83.81 96 ILE A N 1
ATOM 729 C CA . ILE A 1 96 ? 1.279 6.966 6.365 1.00 83.81 96 ILE A CA 1
ATOM 730 C C . ILE A 1 96 ? -0.227 6.814 6.588 1.00 83.81 96 ILE A C 1
ATOM 732 O O . ILE A 1 96 ? -0.682 6.874 7.725 1.00 83.81 96 ILE A O 1
ATOM 736 N N . GLY A 1 97 ? -1.000 6.570 5.529 1.00 78.94 97 GLY A N 1
ATOM 737 C CA . GLY A 1 97 ? -2.438 6.339 5.633 1.00 78.94 97 GLY A CA 1
ATOM 738 C C . GLY A 1 97 ? -2.773 5.150 6.532 1.00 78.94 97 GLY A C 1
ATOM 739 O O . GLY A 1 97 ? -3.684 5.250 7.347 1.00 78.94 97 GLY A O 1
ATOM 740 N N . ALA A 1 98 ? -2.014 4.055 6.441 1.00 77.44 98 ALA A N 1
ATOM 741 C CA . ALA A 1 98 ? -2.194 2.885 7.295 1.00 77.44 98 ALA A CA 1
ATOM 742 C C . ALA A 1 98 ? -1.888 3.190 8.769 1.00 77.44 98 ALA A C 1
ATOM 744 O O . ALA A 1 98 ? -2.675 2.811 9.630 1.00 77.44 98 ALA A O 1
ATOM 745 N N . LEU A 1 99 ? -0.802 3.918 9.051 1.00 74.75 99 LEU A N 1
ATOM 746 C CA . LEU A 1 99 ? -0.449 4.340 10.413 1.00 74.75 99 LEU A CA 1
ATOM 747 C C . LEU A 1 99 ? -1.494 5.292 11.011 1.00 74.75 99 LEU A C 1
ATOM 749 O O . LEU A 1 99 ? -1.830 5.183 12.182 1.00 74.75 99 LEU A O 1
ATOM 753 N N . LEU A 1 100 ? -2.044 6.203 10.203 1.00 77.00 100 LEU A N 1
ATOM 754 C CA . LEU A 1 100 ? -3.112 7.115 10.629 1.00 77.00 100 LEU A CA 1
ATOM 755 C C . LEU A 1 100 ? -4.472 6.427 10.794 1.00 77.00 100 LEU A C 1
ATOM 757 O O . LEU A 1 100 ? -5.345 6.964 11.470 1.00 77.00 100 LEU A O 1
ATOM 761 N N . SER A 1 101 ? -4.669 5.271 10.157 1.00 74.00 101 SER A N 1
ATOM 762 C CA . SER A 1 101 ? -5.922 4.511 10.220 1.00 74.00 101 SER A CA 1
ATOM 763 C C . SER A 1 101 ? -5.956 3.506 11.373 1.00 74.00 101 SER A C 1
ATOM 765 O O . SER A 1 101 ? -6.957 2.803 11.521 1.00 74.00 101 SER A O 1
ATOM 767 N N . GLU A 1 102 ? -4.889 3.397 12.171 1.00 70.81 102 GLU A N 1
ATOM 768 C CA . GLU A 1 102 ? -4.907 2.569 13.375 1.00 70.81 102 GLU A CA 1
ATOM 769 C C . GLU A 1 102 ? -5.880 3.199 14.383 1.00 70.81 102 GLU A C 1
ATOM 771 O O . GLU A 1 102 ? -5.660 4.290 14.908 1.00 70.81 102 GLU A O 1
ATOM 776 N N . GLU A 1 103 ? -7.022 2.538 14.584 1.00 66.12 103 GLU A N 1
ATOM 777 C CA . GLU A 1 103 ? -8.004 2.952 15.578 1.00 66.12 103 GLU A CA 1
ATOM 778 C C . GLU A 1 103 ? -7.407 2.784 16.972 1.00 66.12 103 GLU A C 1
ATOM 780 O O . GLU A 1 103 ? -6.944 1.701 17.326 1.00 66.12 103 GLU A O 1
ATOM 785 N N . GLY A 1 104 ? -7.452 3.852 17.763 1.00 68.50 104 GLY A N 1
ATOM 786 C CA . GLY A 1 104 ? -7.008 3.843 19.144 1.00 68.50 104 GLY A CA 1
ATOM 787 C C . GLY A 1 104 ? -7.714 2.786 19.983 1.00 68.50 104 GLY A C 1
ATOM 788 O O . GLY A 1 104 ? -8.900 2.491 19.792 1.00 68.50 104 GLY A O 1
ATOM 789 N N . ASP A 1 105 ? -6.989 2.238 20.950 1.00 75.69 105 ASP A N 1
ATOM 790 C CA . ASP A 1 105 ? -7.568 1.306 21.904 1.00 75.69 105 ASP A CA 1
ATOM 791 C C . ASP A 1 105 ? -8.451 2.059 22.912 1.00 75.69 105 ASP A C 1
ATOM 793 O O . ASP A 1 105 ? -8.238 3.231 23.248 1.00 75.69 105 ASP A O 1
ATOM 797 N N . TYR A 1 106 ? -9.497 1.383 23.385 1.00 77.62 106 TYR A N 1
ATOM 798 C CA . TYR A 1 106 ? -10.256 1.890 24.523 1.00 77.62 106 TYR A CA 1
ATOM 799 C C . TYR A 1 106 ? -9.391 1.768 25.781 1.00 77.62 106 TYR A C 1
ATOM 801 O O . TYR A 1 106 ? -8.786 0.710 25.973 1.00 77.62 106 TYR A O 1
ATOM 809 N N . PRO A 1 107 ? -9.357 2.792 26.648 1.00 76.56 107 PRO A N 1
ATOM 810 C CA . PRO A 1 107 ? -8.620 2.707 27.900 1.00 76.56 107 PRO A CA 1
ATOM 811 C C . PRO A 1 107 ? -9.162 1.567 28.774 1.00 76.56 107 PRO A C 1
ATOM 813 O O . PRO A 1 107 ? -10.359 1.257 28.742 1.00 76.56 107 PRO A O 1
ATOM 816 N N . GLU A 1 108 ? -8.276 0.940 29.548 1.00 77.94 108 GLU A N 1
ATOM 817 C CA . GLU A 1 108 ? -8.677 -0.018 30.581 1.00 77.94 108 GLU A CA 1
ATOM 818 C C . GLU A 1 108 ? -9.512 0.708 31.650 1.00 77.94 108 GLU A C 1
ATOM 820 O O . GLU A 1 108 ? -9.192 1.831 32.039 1.00 77.94 108 GLU A O 1
ATOM 825 N N . SER A 1 109 ? -10.602 0.082 32.098 1.00 80.06 109 SER A N 1
ATOM 826 C CA . SER A 1 109 ? -11.458 0.595 33.174 1.00 80.06 109 SER A CA 1
ATOM 827 C C . SER A 1 109 ? -11.561 -0.463 34.267 1.00 80.06 109 SER A C 1
ATOM 829 O O . SER A 1 109 ? -11.757 -1.643 33.973 1.00 80.06 109 SER A O 1
ATOM 831 N N . ASP A 1 110 ? -11.457 -0.028 35.524 1.00 86.31 110 ASP A N 1
ATOM 832 C CA . ASP A 1 110 ? -11.656 -0.871 36.712 1.00 86.31 110 ASP A CA 1
ATOM 833 C C . ASP A 1 110 ? -13.138 -1.243 36.925 1.00 86.31 110 ASP A C 1
ATOM 835 O O . ASP A 1 110 ? -13.471 -2.061 37.787 1.00 86.31 110 ASP A O 1
ATOM 839 N N . TYR A 1 111 ? -14.039 -0.632 36.150 1.00 85.44 111 TYR A N 1
ATOM 840 C CA . TYR A 1 111 ? -15.484 -0.800 36.242 1.00 85.44 111 TYR A CA 1
ATOM 841 C C . TYR A 1 111 ? -16.044 -1.622 35.075 1.00 85.44 111 TYR A C 1
ATOM 843 O O . TYR A 1 111 ? -15.444 -1.746 34.007 1.00 85.44 111 TYR A O 1
ATOM 851 N N . GLU A 1 112 ? -17.238 -2.190 35.272 1.00 85.69 112 GLU A N 1
ATOM 852 C CA . GLU A 1 112 ? -17.931 -2.968 34.242 1.00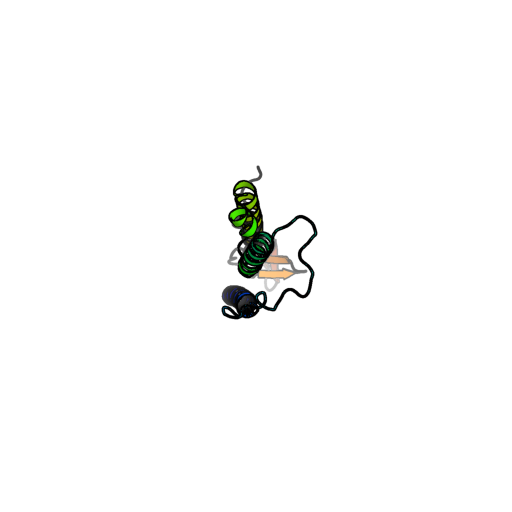 85.69 112 GLU A CA 1
ATOM 853 C C . GLU A 1 112 ? -18.186 -2.104 32.995 1.00 85.69 112 GLU A C 1
ATOM 855 O O . GLU A 1 112 ? -18.746 -1.010 33.086 1.00 85.69 112 GLU A O 1
ATOM 860 N N . ILE A 1 113 ? -17.798 -2.604 31.818 1.00 89.44 113 ILE A N 1
ATOM 861 C CA . ILE A 1 113 ? -18.003 -1.905 30.547 1.00 89.44 113 ILE A CA 1
ATOM 862 C C . ILE A 1 113 ? -19.257 -2.442 29.865 1.00 89.44 113 ILE A C 1
ATOM 864 O O . ILE A 1 113 ? -19.347 -3.630 29.553 1.00 89.44 113 ILE A O 1
ATOM 868 N N . ILE A 1 114 ? -20.189 -1.548 29.546 1.00 88.56 114 ILE A N 1
ATOM 869 C CA . ILE A 1 114 ? -21.410 -1.862 28.804 1.00 88.56 114 ILE A CA 1
ATOM 870 C C . ILE A 1 114 ? -21.393 -1.194 27.428 1.00 88.56 114 ILE A C 1
ATOM 872 O O . ILE A 1 114 ? -20.785 -0.141 27.239 1.00 88.56 114 ILE A O 1
ATOM 876 N N . THR A 1 115 ? -22.059 -1.807 26.448 1.00 89.62 115 THR A N 1
ATOM 877 C CA . THR A 1 115 ? -22.208 -1.233 25.102 1.00 89.62 115 THR A CA 1
ATOM 878 C C . THR A 1 115 ? -23.668 -0.888 24.857 1.00 89.62 115 THR A C 1
ATOM 880 O O . THR A 1 115 ? -24.528 -1.762 24.938 1.00 89.62 115 THR A O 1
ATOM 883 N N . ILE A 1 116 ? -23.941 0.379 24.554 1.00 88.19 116 ILE A N 1
ATOM 884 C CA . ILE A 1 116 ? -25.277 0.892 24.244 1.00 88.19 116 ILE A CA 1
ATOM 885 C C . ILE A 1 116 ? -25.177 1.628 22.909 1.00 88.19 116 ILE A C 1
ATOM 887 O O . ILE A 1 116 ? -24.371 2.545 22.771 1.00 88.19 116 ILE A O 1
ATOM 891 N N . ASP A 1 117 ? -25.970 1.203 21.922 1.00 88.56 117 ASP A N 1
ATOM 892 C CA . ASP A 1 117 ? -26.035 1.826 20.588 1.00 88.56 117 ASP A CA 1
ATOM 893 C C . ASP A 1 117 ? -24.650 2.028 19.931 1.00 88.56 117 ASP A C 1
ATOM 895 O O . ASP A 1 117 ? -24.290 3.102 19.456 1.00 88.56 117 ASP A O 1
ATOM 899 N N . GLY A 1 118 ? -23.800 0.998 20.014 1.00 80.88 118 GLY A N 1
ATOM 900 C CA . GLY A 1 118 ? -22.439 1.018 19.464 1.00 80.88 118 GLY A CA 1
ATOM 901 C C . GLY A 1 118 ? -21.413 1.847 20.252 1.00 80.88 118 GLY A C 1
ATOM 902 O O . GLY A 1 118 ? -20.231 1.805 19.922 1.00 80.88 118 GLY A O 1
ATOM 903 N N . ASN A 1 119 ? -21.818 2.551 21.314 1.00 85.56 119 ASN A N 1
ATOM 904 C CA . ASN A 1 119 ? -20.923 3.297 22.199 1.00 85.56 119 ASN A CA 1
ATOM 905 C C . ASN A 1 119 ? -20.603 2.488 23.466 1.00 85.56 119 ASN A C 1
ATOM 907 O O . ASN A 1 119 ? -21.479 1.829 24.029 1.00 85.56 119 ASN A O 1
ATOM 911 N N . ARG A 1 120 ? -19.346 2.545 23.926 1.00 86.38 120 ARG A N 1
ATOM 912 C CA . ARG A 1 120 ? -18.899 1.884 25.163 1.00 86.38 120 ARG A CA 1
ATOM 913 C C . ARG A 1 120 ? -18.970 2.856 26.336 1.00 86.38 120 ARG A C 1
ATOM 915 O O . ARG A 1 120 ? -18.547 4.004 26.212 1.00 86.38 120 ARG A O 1
ATOM 922 N N . TYR A 1 121 ? -19.466 2.373 27.466 1.00 88.81 121 TYR A N 1
ATOM 923 C CA . TYR A 1 121 ? -19.591 3.130 28.705 1.00 88.81 121 TYR A CA 1
ATOM 924 C C . TYR A 1 121 ? -19.011 2.326 29.863 1.00 88.81 121 TYR A C 1
ATOM 926 O O . TYR A 1 121 ? -19.240 1.121 29.938 1.00 88.81 121 TYR A O 1
ATOM 9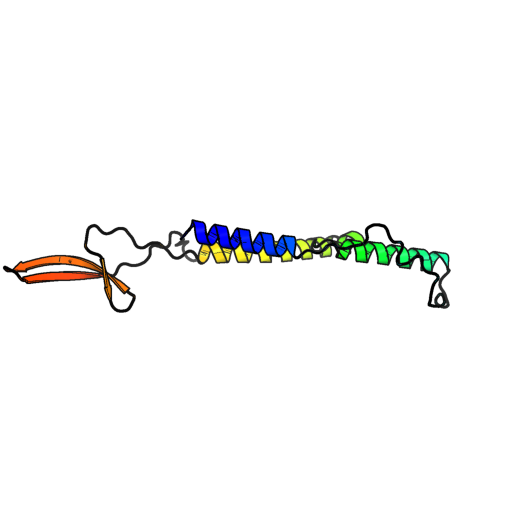34 N N . GLU A 1 122 ? -18.302 2.984 30.770 1.00 90.56 122 GLU A N 1
ATOM 935 C CA . GLU A 1 122 ? -17.981 2.426 32.082 1.00 90.56 122 GLU A CA 1
ATOM 936 C C . GLU A 1 122 ? -19.137 2.686 33.053 1.00 90.56 122 GLU A C 1
ATOM 938 O O . GLU A 1 122 ? -19.737 3.766 33.072 1.00 90.56 122 GLU A O 1
ATOM 943 N N . LYS A 1 123 ? -19.480 1.660 33.828 1.00 91.12 123 LYS A N 1
ATOM 944 C CA . LYS A 1 123 ? -20.632 1.637 34.724 1.00 91.12 123 LYS A CA 1
ATOM 945 C C . LYS A 1 123 ? -20.150 1.771 36.166 1.00 91.12 123 LYS A C 1
ATOM 947 O O . LYS A 1 123 ? -19.793 0.788 36.813 1.00 91.12 123 LYS A O 1
ATOM 952 N N . ILE A 1 124 ? -20.147 3.002 36.669 1.00 89.00 124 ILE A N 1
ATOM 953 C CA . ILE A 1 124 ? -19.620 3.340 37.995 1.00 89.00 124 ILE A CA 1
ATOM 954 C C . ILE A 1 124 ? -20.781 3.350 39.002 1.00 89.00 124 ILE A C 1
ATOM 956 O O . ILE A 1 124 ? -21.683 4.180 38.860 1.00 89.00 124 ILE A O 1
ATOM 960 N N . PRO A 1 125 ? -20.812 2.457 40.008 1.00 87.88 125 PRO A N 1
ATOM 961 C CA . PRO A 1 125 ? -21.845 2.498 41.040 1.00 87.88 125 PRO A CA 1
ATOM 962 C C . PRO A 1 125 ? -21.642 3.734 41.922 1.00 87.88 125 PRO A C 1
ATOM 964 O O . PRO A 1 125 ? -20.549 3.943 42.445 1.00 87.88 125 PRO A O 1
ATOM 967 N N . PHE A 1 126 ? -22.683 4.550 42.105 1.00 88.06 126 PHE A N 1
ATOM 968 C CA . PHE A 1 126 ? -22.598 5.749 42.958 1.00 88.06 126 PHE A CA 1
ATOM 969 C C . PHE A 1 126 ? -23.641 5.784 44.079 1.00 88.06 126 PHE A C 1
ATOM 971 O O . PHE A 1 126 ? -23.500 6.571 45.015 1.00 88.06 126 PHE A O 1
ATOM 978 N N . MET A 1 127 ? -24.659 4.924 44.023 1.00 80.88 127 MET A N 1
ATOM 979 C CA . MET A 1 127 ? -25.648 4.776 45.085 1.00 80.88 127 MET A CA 1
ATOM 980 C C . MET A 1 127 ? -26.063 3.313 45.206 1.00 80.88 127 MET A C 1
ATOM 982 O O . MET A 1 127 ? -26.288 2.642 44.201 1.00 80.88 127 MET A O 1
ATOM 986 N N . ILE A 1 128 ? -26.139 2.821 46.442 1.00 81.69 128 ILE A N 1
ATOM 987 C CA . ILE A 1 128 ? -26.584 1.463 46.759 1.00 81.69 128 ILE A CA 1
ATOM 988 C C . ILE A 1 128 ? -27.670 1.591 47.827 1.00 81.69 128 ILE A C 1
ATOM 990 O O . ILE A 1 128 ? -27.371 1.876 48.987 1.00 81.69 128 ILE A O 1
ATOM 994 N N . GLU A 1 129 ? -28.926 1.388 47.435 1.00 84.81 129 GLU A N 1
ATOM 995 C CA . GLU A 1 129 ? -30.077 1.343 48.337 1.00 84.81 129 GLU A CA 1
ATOM 996 C C . GLU A 1 129 ? -30.678 -0.067 48.333 1.00 84.81 129 GLU A C 1
ATOM 998 O O . GLU A 1 129 ? -31.445 -0.455 47.451 1.00 84.81 129 GLU A O 1
ATOM 1003 N N . GLY A 1 130 ? -30.318 -0.866 49.340 1.00 80.81 130 GLY A N 1
ATOM 1004 C CA . GLY A 1 130 ? -30.801 -2.243 49.463 1.00 80.81 130 GLY A CA 1
ATOM 1005 C C . GLY A 1 130 ? -30.366 -3.116 48.280 1.00 80.81 130 GLY A C 1
ATOM 1006 O O . GLY A 1 130 ? -29.176 -3.368 48.110 1.00 80.81 130 GLY A O 1
ATOM 1007 N N . GLU A 1 131 ? -31.329 -3.594 47.485 1.00 78.12 131 GLU A N 1
ATOM 1008 C CA . GLU A 1 131 ? -31.085 -4.396 46.271 1.00 78.12 131 GLU A CA 1
ATOM 1009 C C . GLU A 1 131 ? -30.937 -3.548 44.994 1.00 78.12 131 GLU A C 1
ATOM 1011 O O . GLU A 1 131 ? -30.616 -4.085 43.933 1.00 78.12 131 GLU A O 1
ATOM 1016 N N . GLN A 1 132 ? -31.159 -2.232 45.069 1.00 77.81 132 GLN A N 1
ATOM 1017 C CA . GLN A 1 132 ? -31.098 -1.340 43.916 1.00 77.81 132 GLN A CA 1
ATOM 1018 C C . GLN A 1 132 ? -29.776 -0.563 43.916 1.00 77.81 132 GLN A C 1
ATOM 1020 O O . GLN A 1 132 ? -29.406 0.082 44.896 1.00 77.81 132 GLN A O 1
ATOM 1025 N N . THR A 1 133 ? -29.029 -0.670 42.817 1.00 82.00 133 THR A N 1
ATOM 1026 C CA . THR A 1 133 ? -27.779 0.069 42.604 1.00 82.00 133 THR A CA 1
ATOM 1027 C C . THR A 1 133 ? -27.963 1.019 41.434 1.00 82.00 133 THR A C 1
ATOM 1029 O O . THR A 1 133 ? -28.285 0.569 40.331 1.00 82.00 133 THR A O 1
ATOM 1032 N N . ASP A 1 134 ? -27.723 2.306 41.665 1.00 87.25 134 ASP A N 1
ATOM 1033 C CA . ASP A 1 134 ? -27.695 3.307 40.604 1.00 87.25 134 ASP A CA 1
ATOM 1034 C C . ASP A 1 134 ? -26.271 3.495 40.086 1.00 87.25 134 ASP A C 1
ATOM 1036 O O . ASP A 1 134 ? -25.285 3.511 40.837 1.00 87.25 134 ASP A O 1
ATOM 1040 N N . TYR A 1 135 ? -26.176 3.649 38.767 1.00 87.56 135 TYR A N 1
ATOM 1041 C CA . TYR A 1 135 ? -24.911 3.703 38.050 1.00 87.56 135 TYR A CA 1
ATOM 1042 C C . TYR A 1 135 ? -24.779 4.994 37.257 1.00 87.56 135 TYR A C 1
ATOM 1044 O O . TYR A 1 135 ? -25.706 5.425 36.571 1.00 87.56 135 TYR A O 1
ATOM 1052 N N . PHE A 1 136 ? -23.592 5.582 37.317 1.00 88.44 136 PHE A N 1
ATOM 1053 C CA . PHE A 1 136 ? -23.175 6.643 36.424 1.00 88.44 136 PHE A CA 1
ATOM 1054 C C . PHE A 1 136 ? -22.539 5.993 35.198 1.00 88.44 136 PHE A C 1
ATOM 1056 O O . PHE A 1 136 ? -21.675 5.123 35.331 1.00 88.44 136 PHE A O 1
ATOM 1063 N N . LEU A 1 137 ? -22.991 6.389 34.011 1.00 89.44 137 LEU A N 1
ATOM 1064 C CA . L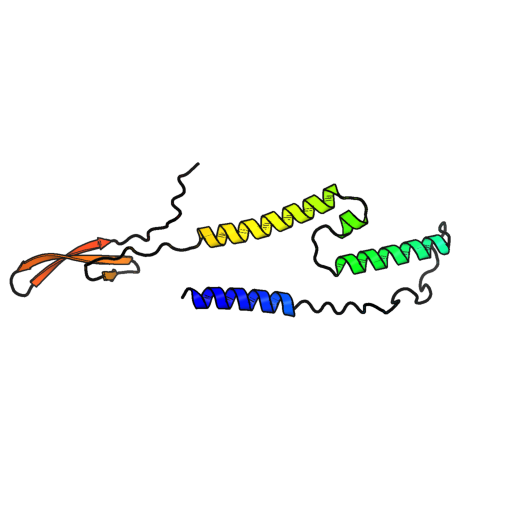EU A 1 137 ? -22.464 5.886 32.749 1.00 89.44 137 LEU A CA 1
ATOM 1065 C C . LEU A 1 137 ? -21.519 6.926 32.169 1.00 89.44 137 LEU A C 1
ATOM 1067 O O . LEU A 1 137 ? -21.966 7.943 31.638 1.00 89.44 137 LEU A O 1
ATOM 1071 N N . ASN A 1 138 ? -20.220 6.666 32.257 1.00 88.56 138 ASN A N 1
ATOM 1072 C CA . ASN A 1 138 ? -19.228 7.524 31.630 1.00 88.56 138 ASN A CA 1
ATOM 1073 C C . ASN A 1 138 ? -18.820 6.932 30.276 1.00 88.56 138 ASN A C 1
ATOM 1075 O O . ASN A 1 138 ? -18.554 5.738 30.163 1.00 88.56 138 ASN A O 1
ATOM 1079 N N . ARG A 1 139 ? -18.835 7.742 29.216 1.00 85.69 139 ARG A N 1
ATOM 1080 C CA . ARG A 1 139 ? -18.536 7.272 27.857 1.00 85.69 139 ARG A CA 1
ATOM 1081 C C . ARG A 1 139 ? -17.031 7.079 27.707 1.00 85.69 139 ARG A C 1
ATOM 1083 O O . ARG A 1 139 ? -16.265 7.996 27.982 1.00 85.69 139 ARG A O 1
ATOM 1090 N N . LEU A 1 140 ? -16.622 5.917 27.208 1.00 85.50 140 LEU A N 1
ATOM 1091 C CA . LEU A 1 140 ? -15.225 5.646 26.894 1.00 85.50 140 LEU A CA 1
ATOM 1092 C C . LEU A 1 140 ? -14.927 6.104 25.466 1.00 85.50 140 LEU A C 1
ATOM 1094 O O . LEU A 1 140 ? -15.561 5.652 24.509 1.00 85.50 140 LEU A O 1
ATOM 1098 N N . GLU A 1 141 ? -13.945 6.987 25.324 1.00 81.31 141 GLU A N 1
ATOM 1099 C CA . GLU A 1 141 ? -13.402 7.389 24.028 1.00 81.31 141 GLU A CA 1
ATOM 1100 C C . GLU A 1 141 ? -12.135 6.586 23.720 1.00 81.31 141 GLU A C 1
ATOM 1102 O O . GLU A 1 141 ? -11.365 6.249 24.620 1.00 81.31 141 GLU A O 1
ATOM 1107 N N . LYS A 1 142 ? -11.935 6.244 22.443 1.00 80.38 142 LYS A N 1
ATOM 1108 C CA . LYS A 1 142 ? -10.706 5.591 21.981 1.00 80.38 142 LYS A CA 1
ATOM 1109 C C . LYS A 1 142 ? -9.541 6.566 22.138 1.00 80.38 142 LYS A C 1
ATOM 1111 O O . LYS A 1 142 ? -9.642 7.709 21.689 1.00 80.38 142 LYS A O 1
ATOM 1116 N N . GLN A 1 143 ? -8.441 6.126 22.739 1.00 69.38 143 GLN A N 1
ATOM 1117 C CA . GLN A 1 143 ? -7.217 6.921 22.773 1.00 69.38 143 GLN A CA 1
ATOM 1118 C C . GLN A 1 143 ? -6.404 6.635 21.517 1.00 69.38 143 GLN A C 1
ATOM 1120 O O . GLN A 1 143 ? -5.819 5.567 21.372 1.00 69.38 143 GLN A O 1
ATOM 1125 N N . ASN A 1 144 ? -6.359 7.599 20.601 1.00 61.62 144 ASN A N 1
ATOM 1126 C CA . ASN A 1 144 ? -5.430 7.543 19.480 1.00 61.62 144 ASN A CA 1
ATOM 1127 C C . ASN A 1 144 ? -4.056 8.028 19.970 1.00 61.62 144 ASN A C 1
ATOM 1129 O O . ASN A 1 144 ? -3.919 9.190 20.355 1.00 61.62 144 ASN A O 1
ATOM 1133 N N . GLU A 1 145 ? -3.032 7.171 19.918 1.00 57.62 145 GLU A N 1
ATOM 1134 C CA . GLU A 1 145 ? -1.648 7.537 20.281 1.00 57.62 145 GLU A CA 1
ATOM 1135 C C . GLU A 1 145 ? -1.056 8.623 19.361 1.00 57.62 145 GLU A C 1
ATOM 1137 O O . GLU A 1 145 ? -0.067 9.268 19.704 1.00 57.62 145 GLU A O 1
ATOM 1142 N N . LEU A 1 146 ? -1.694 8.895 18.218 1.00 51.34 146 LEU A N 1
ATOM 1143 C CA . LEU A 1 146 ? -1.255 9.886 17.243 1.00 51.34 146 LEU A CA 1
ATOM 1144 C C . LEU A 1 146 ? -2.096 11.174 17.261 1.00 51.34 146 LEU A C 1
ATOM 1146 O O . LEU A 1 146 ? -2.486 11.688 16.216 1.00 51.34 146 LEU A O 1
ATOM 1150 N N . SER A 1 147 ? -2.338 11.757 18.439 1.00 46.34 147 SER A N 1
ATOM 1151 C CA . SER A 1 147 ? -2.679 13.187 18.525 1.00 46.34 147 SER A CA 1
ATOM 1152 C C . SER A 1 147 ? -1.409 14.016 18.292 1.00 46.34 147 SER A C 1
ATOM 1154 O O . SER A 1 147 ? -0.839 14.624 19.196 1.00 46.34 147 SER A O 1
ATOM 1156 N N . THR A 1 148 ? -0.905 13.975 17.056 1.00 43.88 148 THR A N 1
ATOM 1157 C CA . THR A 1 148 ? 0.079 14.948 16.582 1.00 43.88 148 THR A CA 1
ATOM 1158 C C . THR A 1 148 ? -0.693 16.239 16.365 1.00 43.88 148 THR A C 1
ATOM 1160 O O . THR A 1 148 ? -1.545 16.315 15.480 1.00 43.88 148 THR A O 1
ATOM 1163 N N . GLY A 1 149 ? -0.452 17.209 17.248 1.00 37.84 149 GLY A N 1
ATOM 1164 C CA . GLY A 1 149 ? -1.091 18.516 17.231 1.00 37.84 149 GLY A CA 1
ATOM 1165 C C . GLY A 1 149 ? -1.089 19.140 15.839 1.00 37.84 149 GLY A C 1
ATOM 1166 O O . GLY A 1 149 ? -0.117 19.026 15.090 1.00 37.84 149 GLY A O 1
ATOM 1167 N N . GLY A 1 150 ? -2.214 19.780 15.520 1.00 35.94 150 GLY A N 1
ATOM 1168 C CA . GLY A 1 150 ? -2.388 20.535 14.291 1.00 35.94 150 GLY A CA 1
ATOM 1169 C C . GLY A 1 150 ? -1.227 21.497 14.061 1.00 35.94 150 GLY A C 1
ATOM 1170 O O . GLY A 1 150 ? -0.801 22.213 14.969 1.00 35.94 150 GLY A O 1
ATOM 1171 N N . ILE A 1 151 ? -0.724 21.460 12.833 1.00 36.44 151 ILE A N 1
ATOM 1172 C CA . ILE A 1 151 ? -0.017 22.579 12.210 1.00 36.44 151 ILE A CA 1
ATOM 1173 C C . ILE A 1 151 ? -0.978 23.741 11.959 1.00 36.44 151 ILE A C 1
ATOM 1175 O O . ILE A 1 151 ? -2.170 23.471 11.676 1.00 36.44 151 ILE A O 1
#

Sequence (151 aa):
MRYSIIFIIILTITVAVLGQDISVPLGGDYLNEAPFHKVPQGMSFEEYRDANRRISVGLMMMSVPVPGMLHFYGDEDTKGWLCVGAAGLGLTSVIIGALLSEEGDYPESDYEIITIDGNRYEKIPFMIEGEQTDYFLNRLEKQNELSTGGI

Radius of gyration: 31.24 Å; chains: 1; bounding box: 54×39×97 Å

Foldseek 3Di:
DVVVVVVVVVVVVVCVVVVLPLPPVPDDPPPPPPDPDDDDPPDDPVRVVVVSVLVVVLVVQVSPPQFLSSCVSVVNVVNSVVRNVVVVVVVVVVVVVVLVPPWAAWDDDPADWDADPNWIWGWDFDDDDPPDTHTDTHTIDGDDPPPPDDD